Protein AF-A0A959F398-F1 (afdb_monomer_lite)

Secondary structure (DSSP, 8-state):
-B-TTS-B-GGGS-SEEEEEEEEESSGGG-EEEEEEEEEPPPPPPB--S-----TTS--EE---BSTT------TT--EETTEE-HHHH-SS--

Foldseek 3Di:
DQDPVRDDDLVPDDAAKDKDKDWDDDDPPIDIDIDIDGRHDDDDKAFDDDDDDDLPDAWDFTDIPPPPDFDDDPPQWDDDTRTTRSVRSDDDDD

Structure (mmCIF, N/CA/C/O backbone):
data_AF-A0A959F398-F1
#
_entry.id   AF-A0A959F398-F1
#
loop_
_atom_site.group_PDB
_atom_site.id
_atom_site.type_symbol
_atom_site.label_atom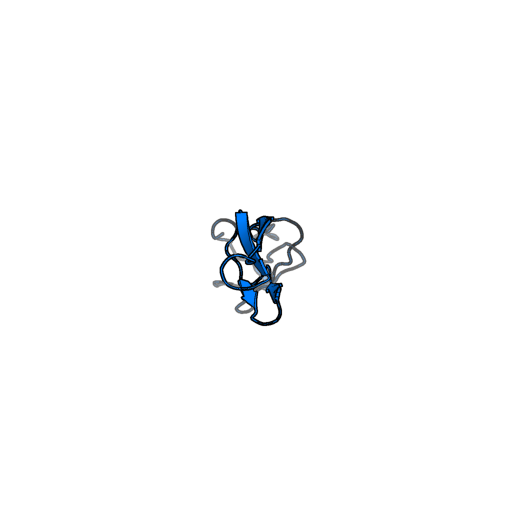_id
_atom_site.label_alt_id
_atom_site.label_comp_id
_atom_site.label_asym_id
_atom_site.label_entity_id
_atom_site.label_seq_id
_atom_site.pdbx_PDB_ins_code
_atom_site.Cartn_x
_atom_site.Cartn_y
_atom_site.Cartn_z
_atom_site.occupancy
_atom_site.B_iso_or_equiv
_atom_site.auth_seq_id
_atom_site.auth_comp_id
_atom_site.auth_asym_id
_atom_site.auth_atom_id
_atom_site.pdbx_PDB_model_num
ATOM 1 N N . GLY A 1 1 ? 13.612 -3.890 -11.589 1.00 72.88 1 GLY A N 1
ATOM 2 C CA . GLY A 1 1 ? 14.785 -3.576 -12.431 1.00 72.88 1 GLY A CA 1
ATOM 3 C C . GLY A 1 1 ? 14.944 -4.620 -13.525 1.00 72.88 1 GLY A C 1
ATOM 4 O O . GLY A 1 1 ? 14.148 -5.550 -13.564 1.00 72.88 1 GLY A O 1
ATOM 5 N N . VAL A 1 2 ? 15.934 -4.477 -14.415 1.00 80.12 2 VAL A N 1
ATOM 6 C CA . VAL A 1 2 ? 16.270 -5.512 -15.419 1.00 80.12 2 VAL A CA 1
ATOM 7 C C . VAL A 1 2 ? 17.282 -6.489 -14.826 1.00 80.12 2 VAL A C 1
ATOM 9 O O . VAL A 1 2 ? 18.308 -6.068 -14.295 1.00 80.12 2 VAL A O 1
ATOM 12 N N . PHE A 1 3 ? 17.002 -7.784 -14.920 1.00 77.19 3 PHE A N 1
ATOM 13 C CA . PHE A 1 3 ? 17.898 -8.853 -14.494 1.00 77.19 3 PHE A CA 1
ATOM 14 C C . PHE A 1 3 ? 18.898 -9.245 -15.600 1.00 77.19 3 PHE A C 1
ATOM 16 O O . PHE A 1 3 ? 18.628 -9.022 -16.781 1.00 77.19 3 PHE A O 1
ATOM 23 N N . PRO A 1 4 ? 20.030 -9.898 -15.262 1.00 75.25 4 PRO A N 1
ATOM 24 C CA . PRO A 1 4 ? 21.050 -10.321 -16.235 1.00 75.25 4 PRO A CA 1
ATOM 25 C C . PRO A 1 4 ? 20.565 -11.280 -17.335 1.00 75.25 4 PRO A C 1
ATOM 27 O O . PRO A 1 4 ? 21.235 -11.441 -18.348 1.00 75.25 4 PRO A O 1
ATOM 30 N N . ASN A 1 5 ? 19.405 -11.916 -17.154 1.00 77.06 5 ASN A N 1
ATOM 31 C CA . ASN A 1 5 ? 18.738 -12.745 -18.163 1.00 77.06 5 ASN A CA 1
ATOM 32 C C . ASN A 1 5 ? 17.808 -11.941 -19.099 1.00 77.06 5 ASN A C 1
ATOM 34 O O . ASN A 1 5 ? 17.051 -12.538 -19.860 1.00 77.06 5 ASN A O 1
ATOM 38 N N . GLY A 1 6 ? 17.822 -10.607 -19.018 1.00 78.88 6 GLY A N 1
ATOM 39 C CA . GLY A 1 6 ? 16.979 -9.719 -19.822 1.00 78.88 6 GLY A CA 1
ATOM 40 C C . GLY A 1 6 ? 15.534 -9.586 -19.332 1.00 78.88 6 GLY A C 1
ATOM 41 O O . GLY A 1 6 ? 14.740 -8.908 -19.981 1.00 78.88 6 GLY A O 1
ATOM 42 N N . LEU A 1 7 ? 15.169 -10.196 -18.198 1.00 85.25 7 LEU A N 1
ATOM 43 C CA . LEU A 1 7 ? 13.828 -10.068 -17.629 1.00 85.25 7 LEU A CA 1
ATOM 44 C C . LEU A 1 7 ? 13.680 -8.730 -16.892 1.00 85.25 7 LEU A C 1
ATOM 46 O O . LEU A 1 7 ? 14.479 -8.413 -16.012 1.00 85.25 7 LEU A O 1
ATOM 50 N N . PHE A 1 8 ? 12.638 -7.961 -17.207 1.00 88.19 8 PHE A N 1
ATOM 51 C CA . PHE A 1 8 ? 12.265 -6.771 -16.441 1.00 88.19 8 PHE A CA 1
ATOM 52 C C . PHE A 1 8 ? 11.239 -7.128 -15.363 1.00 88.19 8 PHE A C 1
ATOM 54 O O . PHE A 1 8 ? 10.176 -7.658 -15.678 1.00 88.19 8 PHE A O 1
ATOM 61 N N . ASP A 1 9 ? 11.541 -6.794 -14.109 1.00 89.06 9 ASP A N 1
ATOM 62 C CA . ASP A 1 9 ? 10.601 -6.890 -12.991 1.00 89.06 9 ASP A CA 1
ATOM 63 C C . ASP A 1 9 ? 10.127 -5.490 -12.557 1.00 89.06 9 ASP A C 1
ATOM 65 O O . ASP A 1 9 ? 10.930 -4.718 -12.000 1.00 89.06 9 ASP A O 1
ATOM 69 N N . PRO A 1 10 ? 8.841 -5.155 -12.797 1.00 88.81 10 PRO A N 1
ATOM 70 C CA . PRO A 1 10 ? 8.240 -3.897 -12.368 1.00 88.81 10 PRO A CA 1
ATOM 71 C C . PRO A 1 10 ? 8.247 -3.693 -10.847 1.00 88.81 10 PRO A C 1
ATOM 73 O O . PRO A 1 10 ? 8.337 -2.551 -10.407 1.00 88.81 10 PRO A O 1
ATOM 76 N N . ALA A 1 11 ? 8.187 -4.758 -10.037 1.00 87.19 11 ALA A N 1
ATOM 77 C CA . ALA A 1 11 ? 8.120 -4.650 -8.575 1.00 87.19 11 ALA A CA 1
ATOM 78 C C . ALA A 1 11 ? 9.435 -4.152 -7.953 1.00 87.19 11 ALA A C 1
ATOM 80 O O . ALA A 1 11 ? 9.445 -3.591 -6.862 1.00 87.19 11 ALA A O 1
ATOM 81 N N . GLN A 1 12 ? 10.547 -4.337 -8.664 1.00 86.44 12 GLN A N 1
ATOM 82 C CA . GLN A 1 12 ? 11.885 -3.891 -8.264 1.00 86.44 12 GLN A CA 1
ATOM 83 C C . GLN A 1 12 ? 12.317 -2.616 -9.010 1.00 86.44 12 GLN A C 1
ATOM 85 O O . GLN A 1 12 ? 13.510 -2.321 -9.090 1.00 86.44 12 GLN A O 1
ATOM 90 N N . ALA A 1 13 ? 11.410 -1.938 -9.717 1.00 89.31 13 ALA A N 1
ATOM 91 C CA . ALA A 1 13 ? 11.706 -0.733 -10.490 1.00 89.31 13 ALA A CA 1
ATOM 92 C C . ALA A 1 13 ? 11.062 0.500 -9.831 1.00 89.31 13 ALA A C 1
ATOM 94 O O . ALA A 1 13 ? 9.975 0.386 -9.263 1.00 89.31 13 ALA A 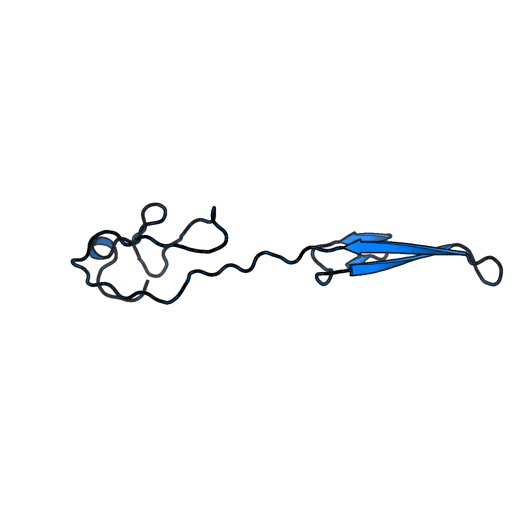O 1
ATOM 95 N N . PRO A 1 14 ? 11.704 1.681 -9.884 1.00 88.50 14 PRO A N 1
ATOM 96 C CA . PRO A 1 14 ? 11.097 2.904 -9.375 1.00 88.50 14 PRO A CA 1
ATOM 97 C C . PRO A 1 14 ? 9.836 3.268 -10.182 1.00 88.50 14 PRO A C 1
ATOM 99 O O . PRO A 1 14 ? 9.817 3.060 -11.403 1.00 88.50 14 PRO A O 1
ATOM 102 N N . PRO A 1 15 ? 8.799 3.844 -9.541 1.00 92.88 15 PRO A N 1
ATOM 103 C CA . PRO A 1 15 ? 7.650 4.389 -10.252 1.00 92.88 15 PRO A CA 1
ATOM 104 C C . PRO A 1 15 ? 8.057 5.451 -11.278 1.00 92.88 15 PRO A C 1
ATOM 106 O O . PRO A 1 15 ? 8.974 6.240 -11.043 1.00 92.88 15 PRO A O 1
ATOM 109 N N . GLY A 1 16 ? 7.334 5.504 -12.395 1.00 92.50 16 GLY A N 1
ATOM 110 C CA . GLY A 1 16 ? 7.594 6.420 -13.502 1.00 92.50 16 GLY A CA 1
ATOM 111 C C . GLY A 1 16 ? 8.291 5.758 -14.700 1.00 92.50 16 GLY A C 1
ATOM 112 O O . GLY A 1 16 ? 8.275 4.529 -14.841 1.00 92.50 16 GLY A O 1
ATOM 113 N N . PRO A 1 17 ? 8.841 6.566 -15.625 1.00 91.94 17 PRO A N 1
ATOM 114 C CA . PRO A 1 17 ? 9.466 6.064 -16.842 1.00 91.94 17 PRO A CA 1
ATOM 115 C C . PRO A 1 17 ? 10.819 5.411 -16.540 1.00 91.94 17 PRO A C 1
ATOM 117 O O . PRO A 1 17 ? 11.731 6.041 -16.012 1.00 91.94 17 PRO A O 1
ATOM 120 N N . ASN A 1 18 ? 10.955 4.149 -16.935 1.00 90.81 18 ASN A N 1
ATOM 121 C CA . ASN A 1 18 ? 12.184 3.372 -16.866 1.00 90.81 18 ASN A CA 1
ATOM 122 C C . ASN A 1 18 ? 12.688 3.124 -18.294 1.00 90.81 18 ASN A C 1
ATOM 124 O O . ASN A 1 18 ? 11.989 2.506 -19.099 1.00 90.81 18 ASN A O 1
ATOM 128 N N . GLN A 1 19 ? 13.890 3.607 -18.617 1.00 90.50 19 GLN A N 1
ATOM 129 C CA . GLN A 1 19 ? 14.507 3.390 -19.926 1.00 90.50 19 GLN A CA 1
ATOM 130 C C . GLN A 1 19 ? 15.315 2.092 -19.915 1.00 90.50 19 GLN A C 1
ATOM 132 O O . GLN A 1 19 ? 16.225 1.916 -19.106 1.00 90.50 19 GLN A O 1
ATOM 137 N N . LEU A 1 20 ? 14.977 1.185 -20.822 1.00 89.75 20 LEU A N 1
ATOM 138 C CA . LEU A 1 20 ? 15.662 -0.079 -21.032 1.00 89.75 20 LEU A CA 1
ATOM 139 C C . LEU A 1 20 ? 16.533 0.048 -22.280 1.00 89.75 20 LEU A C 1
ATOM 141 O O . LEU A 1 20 ? 16.053 0.479 -23.328 1.00 89.75 20 LEU A O 1
ATOM 145 N N . LEU A 1 21 ? 17.806 -0.321 -22.154 1.00 87.88 21 LEU A N 1
ATOM 146 C CA . LEU A 1 21 ? 18.778 -0.306 -23.241 1.00 87.88 21 LEU A CA 1
ATOM 147 C C . LEU A 1 21 ? 19.156 -1.745 -23.588 1.00 87.88 21 LEU A C 1
ATOM 149 O O . LEU A 1 21 ? 19.566 -2.509 -22.716 1.00 87.88 21 LEU A O 1
ATOM 153 N N . TYR A 1 22 ? 19.022 -2.099 -24.860 1.00 86.94 22 TYR A N 1
ATOM 154 C CA . TYR A 1 22 ? 19.468 -3.371 -25.409 1.00 86.94 22 TYR A CA 1
ATOM 155 C C . TYR A 1 22 ? 20.585 -3.108 -26.414 1.00 86.94 22 TYR A C 1
ATOM 157 O O . TYR A 1 22 ? 20.366 -2.388 -27.386 1.00 86.94 22 TYR A O 1
ATOM 165 N N . SER A 1 23 ? 21.766 -3.679 -26.191 1.00 88.94 23 SER A N 1
ATOM 166 C CA . SER A 1 23 ? 22.883 -3.641 -27.135 1.00 88.94 23 SER A CA 1
ATOM 167 C C . SER A 1 23 ? 23.111 -5.016 -27.757 1.00 88.94 23 SER A C 1
ATOM 169 O O . SER A 1 23 ? 22.976 -6.052 -27.102 1.00 88.94 23 SER A O 1
ATOM 171 N N . TYR A 1 24 ? 23.444 -5.029 -29.044 1.00 89.31 24 TYR A N 1
ATOM 172 C CA . TYR A 1 24 ? 23.755 -6.236 -29.799 1.00 89.31 24 TYR A CA 1
ATOM 173 C C . TYR A 1 24 ? 24.946 -5.987 -30.725 1.00 89.31 24 TYR A C 1
ATOM 175 O O . TYR A 1 24 ? 25.004 -4.966 -31.402 1.00 89.31 24 TYR A O 1
ATOM 183 N N . GLY A 1 25 ? 25.884 -6.931 -30.784 1.00 91.44 25 GLY A N 1
ATOM 184 C CA . GLY A 1 25 ? 27.132 -6.787 -31.539 1.00 91.44 25 GLY A CA 1
ATOM 185 C C . GLY A 1 25 ? 28.292 -6.257 -30.691 1.00 91.44 25 GLY A C 1
ATOM 186 O O . GLY A 1 25 ? 28.195 -6.159 -29.471 1.00 91.44 25 GLY A O 1
ATOM 187 N N . VAL A 1 26 ? 29.419 -5.973 -31.346 1.00 91.88 26 VAL A N 1
ATOM 188 C CA . VAL A 1 26 ? 30.656 -5.490 -30.711 1.00 91.88 26 VAL A CA 1
ATOM 189 C C . VAL A 1 26 ? 31.374 -4.486 -31.614 1.00 91.88 26 VAL A C 1
ATOM 191 O O . VAL A 1 26 ? 31.393 -4.633 -32.840 1.00 91.88 26 VAL A O 1
ATOM 194 N N . GLY A 1 27 ? 32.003 -3.475 -31.009 1.00 89.12 27 GLY A N 1
ATOM 195 C CA . GLY A 1 27 ? 32.804 -2.479 -31.724 1.00 89.12 27 GLY A CA 1
ATOM 196 C C . GLY A 1 27 ? 31.981 -1.694 -32.749 1.00 89.12 27 GLY A C 1
ATOM 197 O O . GLY A 1 27 ? 30.890 -1.224 -32.456 1.00 89.12 27 GLY A O 1
ATOM 198 N N . ALA A 1 28 ? 32.486 -1.570 -33.978 1.00 89.62 28 ALA A N 1
ATOM 199 C CA . ALA A 1 28 ? 31.823 -0.804 -35.040 1.00 89.62 28 ALA A CA 1
ATOM 200 C C . ALA A 1 28 ? 30.501 -1.422 -35.550 1.00 89.62 28 ALA A C 1
ATOM 202 O O . ALA A 1 28 ? 29.786 -0.773 -36.307 1.00 89.62 28 ALA A O 1
ATOM 203 N N . CYS A 1 29 ? 30.187 -2.665 -35.167 1.00 92.69 29 CYS A N 1
ATOM 204 C CA . CYS A 1 29 ? 28.924 -3.338 -35.495 1.00 92.69 29 CYS A CA 1
ATOM 205 C C . CYS A 1 29 ? 27.949 -3.369 -34.308 1.00 92.69 29 CYS A C 1
ATOM 207 O O . CYS A 1 29 ? 26.940 -4.070 -34.377 1.00 92.69 29 CYS A O 1
ATOM 209 N N . GLU A 1 30 ? 28.257 -2.675 -33.207 1.00 94.31 30 GLU A N 1
ATOM 210 C CA . GLU A 1 30 ? 27.329 -2.565 -32.087 1.00 94.31 30 GLU A CA 1
ATOM 211 C C . GLU A 1 30 ? 26.116 -1.721 -32.494 1.00 94.31 30 GLU A C 1
ATOM 213 O O . GLU A 1 30 ? 26.239 -0.579 -32.939 1.00 94.31 30 GLU A O 1
ATOM 218 N N . VAL A 1 31 ? 24.932 -2.297 -32.322 1.00 92.81 31 VAL A N 1
ATOM 219 C CA . VAL A 1 31 ? 23.649 -1.616 -32.460 1.00 92.81 31 VAL A CA 1
ATOM 220 C C . VAL A 1 31 ? 22.971 -1.562 -31.102 1.00 92.81 31 VAL A C 1
ATOM 222 O O . VAL A 1 31 ? 23.045 -2.507 -30.317 1.00 92.81 31 VAL A O 1
ATOM 225 N N . GLN A 1 32 ? 22.296 -0.451 -30.826 1.00 91.62 32 GLN A N 1
ATOM 226 C CA . GLN A 1 32 ? 21.555 -0.258 -29.588 1.00 91.62 32 GLN A CA 1
ATOM 227 C C . GLN A 1 32 ? 20.098 0.079 -29.894 1.00 91.62 32 GLN A C 1
ATOM 229 O O . GLN A 1 32 ? 19.803 0.878 -30.782 1.00 91.62 32 GLN A O 1
ATOM 234 N N . GLY A 1 33 ? 19.189 -0.536 -29.146 1.00 90.56 33 GLY A N 1
ATOM 235 C CA . GLY A 1 33 ? 17.767 -0.224 -29.129 1.00 90.56 33 GLY A CA 1
ATOM 236 C C . GLY A 1 33 ? 17.355 0.231 -27.737 1.00 90.56 33 GLY A C 1
ATOM 237 O O . GLY A 1 33 ? 17.854 -0.287 -26.737 1.00 90.56 33 GLY A O 1
ATOM 238 N N . ASN A 1 34 ? 16.440 1.196 -27.664 1.00 90.31 34 ASN A N 1
ATOM 239 C CA . ASN A 1 34 ? 15.846 1.615 -26.403 1.00 90.31 34 ASN A CA 1
ATOM 240 C C . ASN A 1 34 ? 14.348 1.297 -26.359 1.00 90.31 34 ASN A C 1
ATOM 242 O O . ASN A 1 34 ? 13.663 1.242 -27.379 1.00 90.31 34 ASN A O 1
ATOM 246 N N . MET A 1 35 ? 13.851 1.062 -25.151 1.00 90.12 35 MET A N 1
ATOM 247 C CA . MET A 1 35 ? 12.434 0.881 -24.860 1.00 90.12 35 MET A CA 1
ATOM 248 C C . MET A 1 35 ? 12.125 1.582 -23.545 1.00 90.12 35 MET A C 1
ATOM 250 O O . MET A 1 35 ? 12.880 1.455 -22.587 1.00 90.12 35 MET A O 1
ATOM 254 N N . THR A 1 36 ? 11.007 2.295 -23.474 1.00 91.25 36 THR A N 1
ATOM 255 C CA . THR A 1 36 ? 10.553 2.916 -22.226 1.00 91.25 36 THR A CA 1
ATOM 256 C C . THR A 1 36 ? 9.405 2.108 -21.647 1.00 91.25 36 THR A C 1
ATOM 258 O O . THR A 1 36 ? 8.398 1.891 -22.318 1.00 91.25 36 THR A O 1
ATOM 261 N N . VAL A 1 37 ? 9.540 1.698 -20.388 1.00 91.44 37 VAL A N 1
ATOM 262 C CA . VAL A 1 37 ? 8.474 1.057 -19.613 1.00 91.44 37 VAL A CA 1
ATOM 263 C C . VAL A 1 37 ? 8.028 2.017 -18.518 1.00 91.44 37 VAL A C 1
ATOM 265 O O . VAL A 1 37 ? 8.849 2.509 -17.749 1.00 91.44 37 VAL A O 1
ATOM 268 N N . VAL A 1 38 ? 6.728 2.295 -18.435 1.00 92.75 38 VAL A N 1
ATOM 269 C CA . VAL A 1 38 ? 6.167 3.124 -17.361 1.00 92.75 38 VAL A CA 1
ATOM 270 C C . VAL A 1 38 ? 5.679 2.213 -16.243 1.00 92.75 38 VAL A C 1
ATOM 272 O O . VAL A 1 38 ? 4.776 1.402 -16.446 1.00 92.75 38 VAL A O 1
ATOM 275 N N . VAL A 1 39 ? 6.281 2.349 -15.064 1.00 94.06 39 VAL A N 1
ATOM 276 C CA . VAL A 1 39 ? 5.853 1.635 -13.857 1.00 94.06 39 VAL A CA 1
ATOM 277 C C . VAL A 1 39 ? 4.884 2.529 -13.101 1.00 94.06 39 VAL A C 1
ATOM 279 O O . VAL A 1 39 ? 5.241 3.629 -12.679 1.00 94.06 39 VAL A O 1
ATOM 282 N N . ASN A 1 40 ? 3.648 2.068 -12.934 1.00 90.56 40 ASN A N 1
ATOM 283 C CA . ASN A 1 40 ? 2.664 2.809 -12.156 1.00 90.56 40 ASN A CA 1
ATOM 284 C C . ASN A 1 40 ? 3.009 2.729 -10.660 1.00 90.56 40 ASN A C 1
ATOM 286 O O . ASN A 1 40 ? 3.363 1.649 -10.181 1.00 90.56 40 ASN A O 1
ATOM 290 N N . PRO A 1 41 ? 2.908 3.841 -9.910 1.00 88.50 41 PRO A N 1
ATOM 291 C CA . PRO A 1 41 ? 3.088 3.811 -8.466 1.00 88.50 41 PRO A CA 1
ATOM 292 C C . PRO A 1 41 ? 2.007 2.953 -7.805 1.00 88.50 41 PRO A C 1
ATOM 294 O O . PRO A 1 41 ? 0.873 2.870 -8.283 1.00 88.50 41 PRO A O 1
ATOM 297 N N . LEU A 1 42 ? 2.356 2.349 -6.669 1.00 87.38 42 LEU A N 1
ATOM 298 C CA . LEU A 1 42 ? 1.368 1.701 -5.815 1.00 87.38 42 LEU A CA 1
ATOM 299 C C . LEU A 1 42 ? 0.394 2.751 -5.253 1.00 87.38 42 LEU A C 1
ATOM 301 O O . LEU A 1 42 ? 0.813 3.880 -4.970 1.00 87.38 42 LEU A O 1
ATOM 305 N N . PRO A 1 43 ? -0.893 2.406 -5.074 1.00 87.25 43 PRO A N 1
ATOM 306 C CA . PRO A 1 43 ? -1.835 3.298 -4.417 1.00 87.25 43 PRO A CA 1
ATOM 307 C C . PRO A 1 43 ? -1.389 3.563 -2.976 1.00 87.25 43 PRO A C 1
ATOM 309 O O . PRO A 1 43 ? -0.957 2.658 -2.263 1.00 87.25 43 PRO A O 1
ATOM 312 N N . ILE A 1 44 ? -1.517 4.815 -2.541 1.00 90.25 44 ILE A N 1
ATOM 313 C CA . ILE A 1 44 ? -1.253 5.200 -1.155 1.00 90.25 44 ILE A CA 1
ATOM 314 C C . ILE A 1 44 ? -2.484 4.829 -0.331 1.00 90.25 44 ILE A C 1
ATOM 316 O O . ILE A 1 44 ? -3.572 5.349 -0.581 1.00 90.25 44 ILE A O 1
ATOM 320 N N . VAL A 1 45 ? -2.304 3.935 0.641 1.00 93.19 45 VAL A N 1
ATOM 321 C CA . VAL A 1 45 ? -3.361 3.566 1.586 1.00 93.19 45 VAL A CA 1
ATOM 322 C C . VAL A 1 45 ? -3.421 4.604 2.705 1.00 93.19 45 VAL A C 1
ATOM 324 O O . VAL A 1 45 ? -2.406 4.895 3.337 1.00 93.19 45 VAL A O 1
ATOM 327 N N . ASN A 1 46 ? -4.604 5.157 2.958 1.00 94.38 46 ASN A N 1
ATOM 328 C CA . ASN A 1 46 ? -4.852 6.126 4.017 1.00 94.38 46 ASN A CA 1
ATOM 329 C C . ASN A 1 46 ? -6.116 5.741 4.798 1.00 94.38 46 ASN A C 1
ATOM 331 O O . ASN A 1 46 ? -7.214 5.730 4.247 1.00 94.38 46 ASN A O 1
ATOM 335 N N . ALA A 1 47 ? -5.946 5.452 6.088 1.00 93.25 47 ALA A N 1
ATOM 336 C CA . ALA A 1 47 ? -7.021 5.104 7.018 1.00 93.25 47 ALA A CA 1
ATOM 337 C C . ALA A 1 47 ? -7.791 6.326 7.562 1.00 93.25 47 ALA A C 1
ATOM 339 O O . ALA A 1 47 ? -8.775 6.167 8.279 1.00 93.25 47 ALA A O 1
ATOM 340 N N . GLY A 1 48 ? -7.342 7.542 7.237 1.00 93.12 48 GLY A N 1
ATOM 341 C CA . GLY A 1 48 ? -7.841 8.773 7.836 1.00 93.12 48 GLY A CA 1
ATOM 342 C C . GLY A 1 48 ? -7.206 9.072 9.202 1.00 93.12 48 GLY A C 1
ATOM 343 O O . GLY A 1 48 ? -6.272 8.392 9.630 1.00 93.12 48 GLY A O 1
ATOM 344 N N . PRO A 1 49 ? -7.668 10.137 9.878 1.00 92.94 49 PRO A N 1
ATOM 345 C CA . PRO A 1 49 ? -7.199 10.490 11.213 1.00 92.94 49 PRO A CA 1
ATOM 346 C C . PRO A 1 49 ? -7.701 9.501 12.273 1.00 92.94 49 PRO A C 1
ATOM 348 O O . PRO A 1 49 ? -8.746 8.869 12.113 1.00 92.94 49 PRO A O 1
ATOM 351 N N . ASN A 1 50 ? -6.989 9.438 13.400 1.00 93.12 50 ASN A N 1
ATOM 352 C CA . ASN A 1 50 ? -7.435 8.684 14.568 1.00 93.12 50 ASN A CA 1
ATOM 353 C C . ASN A 1 50 ? -8.794 9.196 15.054 1.00 93.12 50 ASN A C 1
ATOM 355 O O . ASN A 1 50 ? -9.035 10.404 15.114 1.00 93.12 50 ASN A O 1
ATOM 359 N N . GLN A 1 51 ? -9.655 8.263 15.445 1.00 92.25 51 GLN A N 1
ATOM 360 C CA . GLN A 1 51 ? -10.970 8.561 15.995 1.00 92.25 51 GLN A CA 1
ATOM 361 C C . GLN A 1 51 ? -10.996 8.216 17.484 1.00 92.25 51 GLN A C 1
ATOM 363 O O . GLN A 1 51 ? -10.278 7.332 17.949 1.00 92.25 51 GLN A O 1
ATOM 368 N N . SER A 1 52 ? -11.824 8.925 18.242 1.00 93.25 52 SER A N 1
ATOM 369 C CA . SER A 1 52 ? -12.085 8.626 19.649 1.00 93.25 52 SER A CA 1
ATOM 370 C C . SER A 1 52 ? -13.574 8.422 19.831 1.00 93.25 52 SER A C 1
ATOM 372 O O . SER A 1 52 ? -14.376 9.171 19.273 1.00 93.25 52 SER A O 1
ATOM 374 N N . ALA A 1 53 ? -13.925 7.402 20.604 1.00 92.50 53 ALA A N 1
ATOM 375 C CA . ALA A 1 53 ? -15.300 7.002 20.804 1.00 92.50 53 ALA A CA 1
ATOM 376 C C . ALA A 1 53 ? -15.564 6.631 22.258 1.00 92.50 53 ALA A C 1
ATOM 378 O O . ALA A 1 53 ? -14.708 6.042 22.917 1.00 92.50 53 ALA A O 1
ATOM 379 N N . CYS A 1 54 ? -16.757 6.941 22.753 1.00 93.81 54 CYS A N 1
ATOM 380 C CA . CYS A 1 54 ? -17.229 6.402 24.021 1.00 93.81 54 CYS A CA 1
ATOM 381 C C . CYS A 1 54 ? -17.697 4.958 23.824 1.00 93.81 54 CYS A C 1
ATOM 383 O O . CYS A 1 54 ? -18.311 4.630 22.810 1.00 93.81 54 CYS A O 1
ATOM 385 N N . ILE A 1 55 ? -17.506 4.119 24.842 1.00 93.62 55 ILE A N 1
ATOM 386 C CA . ILE A 1 55 ? -17.970 2.725 24.835 1.00 93.62 55 ILE A CA 1
ATOM 387 C C . ILE A 1 55 ? -19.487 2.596 24.613 1.00 93.62 55 ILE A C 1
ATOM 389 O O . ILE A 1 55 ? -19.951 1.586 24.106 1.00 93.62 55 ILE A O 1
ATOM 393 N N . SER A 1 56 ? -20.267 3.624 24.962 1.00 93.06 56 SER A N 1
ATOM 394 C CA . SER A 1 56 ? -21.720 3.670 24.767 1.00 93.06 56 SER A CA 1
ATOM 395 C C . SER A 1 56 ? -22.154 4.091 23.359 1.00 93.06 56 SER A C 1
ATOM 397 O O . SER A 1 56 ? -23.353 4.089 23.073 1.00 93.06 56 SER A O 1
ATOM 399 N N . GLN A 1 57 ? -21.224 4.482 22.483 1.00 93.94 57 GLN A N 1
ATOM 400 C CA . GLN A 1 57 ? -21.566 4.866 21.117 1.00 93.94 57 GLN A CA 1
ATOM 401 C C . GLN A 1 57 ? -21.942 3.654 20.266 1.00 93.94 57 GLN A C 1
ATOM 403 O O . GLN A 1 57 ? -21.501 2.528 20.489 1.00 93.94 57 GLN A O 1
ATOM 408 N N . THR A 1 58 ? -22.769 3.908 19.254 1.00 94.50 58 THR A N 1
ATOM 409 C CA . THR A 1 58 ? -23.090 2.920 18.225 1.00 94.50 58 THR A CA 1
ATOM 410 C C . THR A 1 58 ? -21.884 2.643 17.327 1.00 94.50 58 THR A C 1
ATOM 412 O O . THR A 1 58 ? -20.843 3.289 17.434 1.00 94.50 58 THR A O 1
ATOM 415 N N . ALA A 1 59 ? -22.045 1.682 16.416 1.00 94.69 59 ALA A N 1
ATOM 416 C CA . ALA A 1 59 ? -21.037 1.319 15.432 1.00 94.69 59 ALA A CA 1
ATOM 417 C C . ALA A 1 59 ? -20.505 2.542 14.659 1.00 94.69 59 ALA A C 1
ATOM 419 O O . ALA A 1 59 ? -21.281 3.404 14.235 1.00 94.69 59 ALA A O 1
ATOM 420 N N . ILE A 1 60 ? -19.186 2.602 14.477 1.00 94.81 60 ILE A N 1
ATOM 421 C CA . ILE A 1 60 ? -18.482 3.702 13.813 1.00 94.81 60 ILE A CA 1
ATOM 422 C C . ILE A 1 60 ? -18.021 3.237 12.445 1.00 94.81 60 ILE A C 1
ATOM 424 O O . ILE A 1 60 ? -17.285 2.260 12.334 1.00 94.81 60 ILE A O 1
ATOM 428 N N . GLN A 1 61 ? -18.432 3.962 11.409 1.00 94.69 61 GLN A N 1
ATOM 429 C CA . GLN A 1 61 ? -18.021 3.677 10.043 1.00 94.69 61 GLN A CA 1
ATOM 430 C C . GLN A 1 61 ? -16.544 4.033 9.839 1.00 94.69 61 GLN A C 1
ATOM 432 O O . GLN A 1 61 ? -16.135 5.189 9.983 1.00 94.69 61 GLN A O 1
ATOM 437 N N . LEU A 1 62 ? -15.759 3.041 9.445 1.00 94.31 62 LEU A N 1
ATOM 438 C CA . LEU A 1 62 ? -14.379 3.193 9.024 1.00 94.31 62 LEU A CA 1
ATOM 439 C C . LEU A 1 62 ? -14.358 3.483 7.522 1.00 94.31 62 LEU A C 1
ATOM 441 O O . LEU A 1 62 ? -15.012 2.810 6.724 1.00 94.31 62 LEU A O 1
ATOM 445 N N . ASN A 1 63 ? -13.622 4.523 7.138 1.00 93.12 63 ASN A N 1
ATOM 446 C CA . ASN A 1 63 ? -13.496 4.952 5.751 1.00 93.12 63 ASN A CA 1
ATOM 447 C C . ASN A 1 63 ? -12.013 5.119 5.446 1.00 93.12 63 ASN A C 1
ATOM 449 O O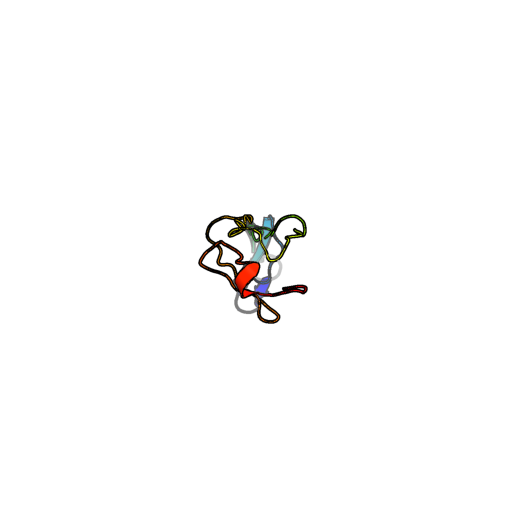 . ASN A 1 63 ? -11.333 5.908 6.098 1.00 93.12 63 ASN A O 1
ATOM 453 N N . GLY A 1 64 ? -11.527 4.370 4.464 1.00 92.75 64 GLY A N 1
ATOM 454 C CA . GLY A 1 64 ? -10.146 4.428 4.011 1.00 92.75 64 GLY A CA 1
ATOM 455 C C . GLY A 1 64 ? -10.083 4.601 2.503 1.00 92.75 64 GLY A C 1
ATOM 456 O O . GLY A 1 64 ? -11.031 4.280 1.781 1.00 92.75 64 GLY A O 1
ATOM 457 N N . THR A 1 65 ? -8.962 5.119 2.023 1.00 93.62 65 THR A N 1
ATOM 458 C CA . THR A 1 65 ? -8.653 5.164 0.595 1.00 93.62 65 THR A CA 1
ATOM 459 C C . THR A 1 65 ? -7.443 4.281 0.298 1.00 93.62 65 THR A C 1
ATOM 461 O O . THR A 1 65 ? -6.530 4.222 1.119 1.00 93.62 65 THR A O 1
ATOM 464 N N . PRO A 1 66 ? -7.402 3.595 -0.858 1.00 92.56 66 PRO A N 1
ATOM 465 C CA . PRO A 1 66 ? -8.500 3.397 -1.810 1.00 92.56 66 PRO A CA 1
ATOM 466 C C . PRO A 1 66 ? -9.618 2.493 -1.249 1.00 92.56 66 PRO A C 1
ATOM 468 O O . PRO A 1 66 ? -9.402 1.723 -0.317 1.00 92.56 66 PRO A O 1
ATOM 471 N N . ALA A 1 67 ? -10.819 2.586 -1.827 1.00 90.31 67 ALA A N 1
ATOM 472 C CA . ALA A 1 67 ? -11.944 1.724 -1.460 1.00 90.31 67 ALA A CA 1
ATOM 473 C C . ALA A 1 67 ? -11.697 0.255 -1.862 1.00 90.31 67 ALA A C 1
ATOM 475 O O . ALA A 1 67 ? -10.915 -0.026 -2.770 1.00 90.31 67 ALA A O 1
ATOM 476 N N . GLY A 1 68 ? -12.404 -0.676 -1.214 1.00 86.81 68 GLY A N 1
ATOM 477 C CA . GLY A 1 68 ? -12.316 -2.116 -1.497 1.00 86.81 68 GLY A CA 1
ATOM 478 C C . GLY A 1 68 ? -11.278 -2.877 -0.664 1.00 86.81 68 GLY A C 1
ATOM 479 O O . GLY A 1 68 ? -11.095 -4.073 -0.875 1.00 86.81 68 GLY A O 1
ATOM 480 N N . GLY A 1 69 ? -10.607 -2.203 0.275 1.00 90.62 69 GLY A N 1
ATOM 481 C CA . GLY A 1 69 ? -9.826 -2.858 1.326 1.00 90.62 69 GLY A CA 1
ATOM 482 C C . GLY A 1 69 ? -10.7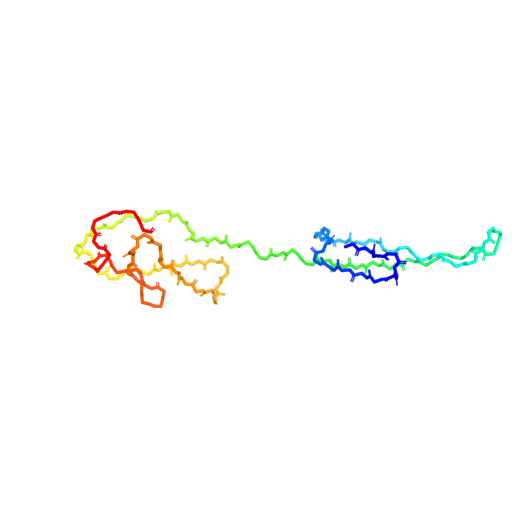10 -3.507 2.398 1.00 90.62 69 GLY A C 1
ATOM 483 O O . GLY A 1 69 ? -11.925 -3.329 2.401 1.00 90.62 69 GLY A O 1
ATOM 484 N N . ALA A 1 70 ? -10.086 -4.242 3.319 1.00 92.88 70 ALA A N 1
ATOM 485 C CA . ALA A 1 70 ? -10.749 -4.824 4.484 1.00 92.88 70 ALA A CA 1
ATOM 486 C C . ALA A 1 70 ? -10.106 -4.302 5.770 1.00 92.88 70 ALA A C 1
ATOM 488 O O . ALA A 1 70 ? -8.877 -4.258 5.879 1.00 92.88 70 ALA A O 1
ATOM 489 N N . TRP A 1 71 ? -10.934 -3.941 6.746 1.00 93.75 71 TRP A N 1
ATOM 490 C CA . TRP A 1 71 ? -10.463 -3.579 8.077 1.00 93.75 71 TRP A CA 1
ATOM 491 C C . TRP A 1 71 ? -10.160 -4.829 8.896 1.00 93.75 71 TRP A C 1
ATOM 493 O O . TRP A 1 71 ? -10.843 -5.847 8.789 1.00 93.75 71 TRP A O 1
ATOM 503 N N . GLN A 1 72 ? -9.122 -4.743 9.721 1.00 92.88 72 GLN A N 1
ATOM 504 C CA . GLN A 1 72 ? -8.794 -5.738 10.733 1.00 92.88 72 GLN A CA 1
ATOM 505 C C . GLN A 1 72 ? -8.559 -5.008 12.045 1.00 92.88 72 GLN A C 1
ATOM 507 O O . GLN A 1 72 ? -7.846 -4.007 12.075 1.00 92.88 72 GLN A O 1
ATOM 512 N N . ALA A 1 73 ? -9.182 -5.494 13.113 1.00 91.88 73 ALA A N 1
ATOM 513 C CA . ALA A 1 73 ? -8.940 -4.962 14.439 1.00 91.88 73 ALA A CA 1
ATOM 514 C C . ALA A 1 73 ? -7.658 -5.553 15.021 1.00 91.88 73 ALA A C 1
ATOM 516 O O . ALA A 1 73 ? -7.365 -6.738 14.828 1.00 91.88 73 ALA A O 1
ATOM 517 N N . VAL A 1 74 ? -6.924 -4.739 15.775 1.00 92.38 74 VAL A N 1
ATOM 518 C CA . VAL A 1 74 ? -5.801 -5.197 16.591 1.00 92.38 74 VAL A CA 1
ATOM 519 C C . VAL A 1 74 ? -6.147 -5.019 18.069 1.00 92.38 74 VAL A C 1
ATOM 521 O O . VAL A 1 74 ? -7.188 -4.471 18.424 1.00 92.38 74 VAL A O 1
ATOM 524 N N . ASN A 1 75 ? -5.324 -5.579 18.958 1.00 91.75 75 ASN A N 1
ATOM 525 C CA . ASN A 1 75 ? -5.460 -5.415 20.412 1.00 91.75 75 ASN A CA 1
ATOM 526 C C . ASN A 1 75 ? -6.852 -5.751 20.993 1.00 91.75 75 ASN A C 1
ATOM 528 O O . ASN A 1 75 ? -7.244 -5.205 22.018 1.00 91.75 75 ASN A O 1
ATOM 532 N N . GLY A 1 76 ? -7.595 -6.664 20.358 1.00 88.88 76 GLY A N 1
ATOM 533 C CA . GLY A 1 76 ? -8.915 -7.095 20.829 1.00 88.88 76 GLY A CA 1
ATOM 534 C C . GLY A 1 76 ? -10.083 -6.190 20.425 1.00 88.88 76 GLY A C 1
ATOM 535 O O . GLY A 1 76 ? -11.181 -6.382 20.939 1.00 88.88 76 GLY A O 1
ATOM 536 N N . GLY A 1 77 ? -9.884 -5.240 19.504 1.00 93.62 77 GLY A N 1
ATOM 537 C CA . GLY A 1 77 ? -10.987 -4.460 18.947 1.00 93.62 77 GLY A CA 1
ATOM 538 C C . GLY A 1 77 ? -12.011 -5.334 18.215 1.00 93.62 77 GLY A C 1
ATOM 539 O O . GLY A 1 77 ? -11.676 -6.349 17.601 1.00 93.62 77 GLY A O 1
ATOM 540 N N . ALA A 1 78 ? -13.272 -4.924 18.252 1.00 95.62 78 ALA A N 1
ATOM 541 C CA . ALA A 1 78 ? -14.360 -5.562 17.532 1.00 95.62 78 ALA A CA 1
ATOM 542 C C . ALA A 1 78 ? -14.699 -4.770 16.261 1.00 95.62 78 ALA A C 1
ATOM 544 O O . ALA A 1 78 ? -14.995 -3.573 16.315 1.00 95.62 78 ALA A O 1
ATOM 545 N N . ILE A 1 79 ? -14.698 -5.460 15.119 1.00 96.00 79 ILE A N 1
ATOM 546 C CA . ILE A 1 79 ? -15.127 -4.923 13.824 1.00 96.00 79 ILE A CA 1
ATOM 547 C C . ILE A 1 79 ? -16.156 -5.843 13.160 1.00 96.00 79 ILE A C 1
ATOM 549 O O . ILE A 1 79 ? -16.096 -7.065 13.306 1.00 96.00 79 ILE A O 1
ATOM 553 N N . ASN A 1 80 ? -17.088 -5.261 12.411 1.00 94.94 80 ASN A N 1
ATOM 554 C CA . ASN A 1 80 ? -18.026 -5.977 11.550 1.00 94.94 80 ASN A CA 1
ATOM 555 C C . ASN A 1 80 ? -18.056 -5.306 10.172 1.00 94.94 80 ASN A C 1
ATOM 557 O O . ASN A 1 80 ? -18.616 -4.220 10.015 1.00 94.94 80 ASN A O 1
ATOM 561 N N . GLY A 1 81 ? -17.408 -5.931 9.187 1.00 93.19 81 GLY A N 1
ATOM 562 C CA . GLY A 1 81 ? -17.142 -5.295 7.898 1.00 93.19 81 GLY A CA 1
ATOM 563 C C . GLY A 1 81 ? -16.323 -4.018 8.090 1.00 93.19 81 GLY A C 1
ATOM 564 O O . GLY A 1 81 ? -15.253 -4.050 8.692 1.00 93.19 81 GLY A O 1
ATOM 565 N N . ASP A 1 82 ? -16.872 -2.893 7.641 1.00 94.62 82 ASP A N 1
ATOM 566 C CA . ASP A 1 82 ? -16.243 -1.573 7.742 1.00 94.62 82 ASP A CA 1
ATOM 567 C C . ASP A 1 82 ? -16.680 -0.793 8.993 1.00 94.62 82 ASP A C 1
ATOM 569 O O . ASP A 1 82 ? -16.579 0.430 9.034 1.00 94.62 82 ASP A O 1
ATOM 573 N N . GLN A 1 83 ? -17.215 -1.471 10.011 1.00 95.25 83 GLN A N 1
ATOM 574 C CA . GLN A 1 83 ? -17.695 -0.828 11.230 1.00 95.25 83 GLN A CA 1
ATOM 575 C C . GLN A 1 83 ? -16.894 -1.255 12.454 1.00 95.25 83 GLN A C 1
ATOM 577 O O . GLN A 1 83 ? -16.833 -2.440 12.770 1.00 95.25 83 GLN A O 1
ATOM 582 N N . PHE A 1 84 ? -16.349 -0.287 13.188 1.00 95.75 84 PHE A N 1
ATOM 583 C CA . PHE A 1 84 ? -15.819 -0.498 14.534 1.00 95.75 84 PHE A CA 1
ATOM 584 C C . PHE A 1 84 ? -16.960 -0.520 15.560 1.00 95.75 84 PHE A C 1
ATOM 586 O O . PHE A 1 84 ? -17.896 0.275 15.459 1.00 95.75 84 PHE A O 1
ATOM 593 N N . LEU A 1 85 ? -16.893 -1.413 16.551 1.00 96.19 85 LEU A N 1
ATOM 594 C CA . LEU A 1 85 ? -17.945 -1.636 17.551 1.00 96.19 85 LEU A CA 1
ATOM 595 C C . LEU A 1 85 ? -17.453 -1.281 18.970 1.00 96.19 85 LEU A C 1
ATOM 597 O O . LEU A 1 85 ? -17.032 -2.180 19.700 1.00 96.19 85 LEU A O 1
ATOM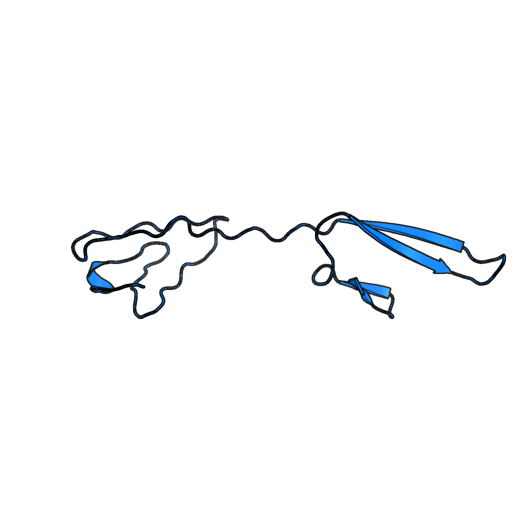 601 N N . PRO A 1 86 ? -17.547 -0.007 19.415 1.00 94.88 86 PRO A N 1
ATOM 602 C CA . PRO A 1 86 ? -17.027 0.421 20.718 1.00 94.88 86 PRO A CA 1
ATOM 603 C C . PRO A 1 86 ? -17.514 -0.406 21.922 1.00 94.88 86 PRO A C 1
ATOM 605 O O . PRO A 1 86 ? -16.667 -0.819 22.715 1.00 94.88 86 PRO A O 1
ATOM 608 N N . PRO A 1 87 ? -18.820 -0.739 22.054 1.00 94.12 87 PRO A N 1
ATOM 609 C CA . PRO A 1 87 ? -19.300 -1.509 23.202 1.00 94.12 87 PRO A CA 1
ATOM 610 C C . PRO A 1 87 ? -18.688 -2.911 23.294 1.00 94.12 87 PRO A C 1
ATOM 612 O O . PRO A 1 87 ? -18.565 -3.455 24.387 1.00 94.12 87 PRO A O 1
ATOM 615 N N . ALA A 1 88 ? -18.328 -3.504 22.151 1.00 93.62 88 ALA A N 1
ATOM 616 C CA . ALA A 1 88 ? -17.760 -4.847 22.072 1.00 93.62 88 ALA A CA 1
ATOM 617 C C . ALA A 1 88 ? -16.227 -4.850 22.197 1.00 93.62 88 ALA A C 1
ATOM 619 O O . ALA A 1 88 ? -15.668 -5.843 22.652 1.00 93.62 88 ALA A O 1
ATOM 620 N N . SER A 1 89 ? -15.562 -3.752 21.823 1.00 93.19 89 SER A N 1
ATOM 621 C CA . SER A 1 89 ? -14.111 -3.579 21.978 1.00 93.19 89 SER A CA 1
ATOM 622 C C . SER A 1 89 ? -13.703 -3.297 23.428 1.00 93.19 89 SER A C 1
ATOM 624 O O . SER A 1 89 ? -12.629 -3.709 23.856 1.00 93.19 89 SER A O 1
ATOM 626 N N . GLY A 1 90 ? -14.556 -2.618 24.201 1.00 91.38 90 GLY A N 1
ATOM 627 C CA . GLY A 1 90 ? -14.228 -2.172 25.557 1.00 91.38 90 GLY A CA 1
ATOM 628 C C . GLY A 1 90 ? -13.481 -0.835 25.585 1.00 91.38 90 GLY A C 1
ATOM 629 O O . GLY A 1 90 ? -13.404 -0.120 24.587 1.00 91.38 90 GLY A O 1
ATOM 630 N N . GLU A 1 91 ? -12.945 -0.470 26.749 1.00 91.81 91 GLU A N 1
ATOM 631 C CA . GLU A 1 91 ? -12.125 0.736 26.905 1.00 91.81 91 GLU A CA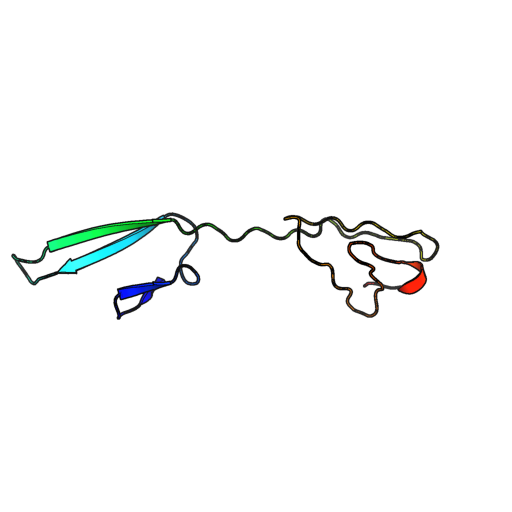 1
ATOM 632 C C . GLU A 1 91 ? -10.677 0.456 26.480 1.00 91.81 91 GLU A C 1
ATOM 634 O O . GLU A 1 91 ? -10.074 -0.515 26.938 1.00 91.81 91 GLU A O 1
ATOM 639 N N . GLY A 1 92 ? -10.100 1.303 25.624 1.00 90.50 92 GLY A N 1
ATOM 640 C CA . GLY A 1 92 ? -8.712 1.142 25.190 1.00 90.50 92 GLY A CA 1
ATOM 641 C C . GLY A 1 92 ? -8.397 1.748 23.825 1.00 90.50 92 GLY A C 1
ATOM 642 O O . GLY A 1 92 ? -9.168 2.537 23.278 1.00 90.50 92 GLY A O 1
ATOM 643 N N . THR A 1 93 ? -7.238 1.348 23.297 1.00 90.50 93 THR A N 1
ATOM 644 C CA . THR A 1 93 ? -6.750 1.691 21.955 1.00 90.50 93 THR A CA 1
ATOM 645 C C . THR A 1 93 ? -6.649 0.408 21.134 1.00 90.50 93 THR A C 1
ATOM 647 O O . THR A 1 93 ? -5.951 -0.527 21.538 1.00 90.50 93 THR A O 1
ATOM 650 N N . PHE A 1 94 ? -7.332 0.381 19.993 1.00 87.81 94 PHE A N 1
ATOM 651 C CA . PHE A 1 94 ? -7.575 -0.807 19.170 1.00 87.81 94 PHE A CA 1
ATOM 652 C C . PHE A 1 94 ? -7.129 -0.618 17.722 1.00 87.81 94 PHE A C 1
ATOM 654 O O . PHE A 1 94 ? -6.861 0.546 17.343 1.00 87.81 94 PHE A O 1
#

pLDDT: mean 90.81, std 4.41, range [72.88, 96.19]

Sequence (94 aa):
GVFPNGLFDPAQAPPGPNQLLYSYGVGACEVQGNMTVVVNPLPIVNAGPNQSACISQTAIQLNGTPAGGAWQAVNGGAINGDQFLPPASGEGTF

Radius of gyration: 24.6 Å; chains: 1; bounding box: 56×23×62 Å